Protein AF-A0A9W4T4W1-F1 (afdb_monomer_lite)

InterPro domains:
  IPR011990 Tetratricopeptide-like helical domain superfamily [SSF48452] (35-95)

Foldseek 3Di:
DDDDDDDDDDDDDDPDPPDDDDDPDDPDPPPDDLVRLLVVLQVQLVVCVVVLVLVSNLVSLVVSLVSCCVPVNPDPSSVVSVVSNVVSVVSVVVVVVVVVVVVVVVVVVVVVVVVD

Secondary structure (DSSP, 8-state):
-----------------------S---------HHHHHHHHHHHHHHHHHTT-HHHHHHHHHHHHHHHHHHH-SSHHHHHHHHHHHHHHHHHHHHHHHHHHHHHHHHHHHHHHH--

pLDDT: mean 78.97, std 22.2, range [38.44, 98.75]

Structure (mmCIF, N/CA/C/O backbone):
data_AF-A0A9W4T4W1-F1
#
_entry.id   AF-A0A9W4T4W1-F1
#
loop_
_atom_site.group_PDB
_atom_site.id
_atom_site.type_symbol
_atom_site.label_atom_id
_atom_site.label_alt_id
_atom_site.label_comp_id
_atom_site.label_asym_id
_atom_site.label_entity_id
_atom_site.label_seq_id
_atom_site.pdbx_PDB_ins_code
_atom_site.Cartn_x
_atom_site.Cartn_y
_atom_site.Cartn_z
_atom_site.occupancy
_atom_site.B_iso_or_equiv
_atom_site.auth_seq_id
_atom_site.auth_comp_id
_atom_site.auth_asym_id
_atom_site.auth_atom_id
_atom_site.pdbx_PDB_model_num
ATOM 1 N N . MET A 1 1 ? 75.190 -5.726 -24.177 1.00 44.19 1 MET A N 1
ATOM 2 C CA . MET A 1 1 ? 75.215 -7.110 -23.654 1.00 44.19 1 MET A CA 1
ATOM 3 C C . MET A 1 1 ? 74.531 -7.116 -22.294 1.00 44.19 1 MET A C 1
ATOM 5 O O . MET A 1 1 ? 74.764 -6.183 -21.539 1.00 44.19 1 MET A O 1
ATOM 9 N N . SER A 1 2 ? 73.725 -8.155 -22.041 1.00 43.66 2 SER A N 1
ATOM 10 C CA . SER A 1 2 ? 73.135 -8.581 -20.752 1.00 43.66 2 SER A CA 1
ATOM 11 C C . SER A 1 2 ? 71.821 -7.925 -20.273 1.00 43.66 2 SER A C 1
ATOM 13 O O . SER A 1 2 ? 71.802 -6.829 -19.734 1.00 43.66 2 SER A O 1
ATOM 15 N N . ASN A 1 3 ? 70.731 -8.687 -20.420 1.00 43.59 3 ASN A N 1
ATOM 16 C CA . ASN A 1 3 ? 69.554 -8.777 -19.526 1.00 43.59 3 ASN A CA 1
ATOM 17 C C . ASN A 1 3 ? 69.778 -10.072 -18.687 1.00 43.59 3 ASN A C 1
ATOM 19 O O . ASN A 1 3 ? 70.450 -10.938 -19.265 1.00 43.59 3 ASN A O 1
ATOM 23 N N . PRO A 1 4 ? 69.296 -10.318 -17.435 1.00 57.34 4 PRO A N 1
ATOM 24 C CA . PRO A 1 4 ? 67.904 -10.148 -16.961 1.00 57.34 4 PRO A CA 1
ATOM 25 C C . PRO A 1 4 ? 67.716 -9.797 -15.454 1.00 57.34 4 PRO A C 1
ATOM 27 O O . PRO A 1 4 ? 68.658 -9.892 -14.674 1.00 57.34 4 PRO A O 1
ATOM 30 N N . SER A 1 5 ? 66.484 -9.479 -15.013 1.00 44.28 5 SER A N 1
ATOM 31 C CA . SER A 1 5 ? 65.774 -10.154 -13.886 1.00 44.28 5 SER A CA 1
ATOM 32 C C . SER A 1 5 ? 64.718 -9.298 -13.153 1.00 44.28 5 SER A C 1
ATOM 34 O O . SER A 1 5 ? 64.994 -8.255 -12.578 1.00 44.28 5 SER A O 1
ATOM 36 N N . LYS A 1 6 ? 63.500 -9.846 -13.199 1.00 50.84 6 LYS A N 1
ATOM 37 C CA . LYS A 1 6 ? 62.291 -9.786 -12.350 1.00 50.84 6 LYS A CA 1
ATOM 38 C C . LYS A 1 6 ? 62.343 -9.168 -10.922 1.00 50.84 6 LYS A C 1
ATOM 40 O O . LYS A 1 6 ? 63.280 -9.396 -10.170 1.00 50.84 6 LYS A O 1
ATOM 45 N N . LEU A 1 7 ? 61.212 -8.518 -10.591 1.00 48.94 7 LEU A N 1
ATOM 46 C CA . LEU A 1 7 ? 60.655 -7.946 -9.333 1.00 48.94 7 LEU A CA 1
ATOM 47 C C . LEU A 1 7 ? 60.929 -8.694 -8.005 1.00 48.94 7 LEU A C 1
ATOM 49 O O . LEU A 1 7 ? 61.070 -9.919 -8.033 1.00 48.94 7 LEU A O 1
ATOM 53 N N . PRO A 1 8 ? 60.844 -7.994 -6.843 1.00 44.19 8 PRO A N 1
ATOM 54 C CA . PRO A 1 8 ? 59.695 -8.214 -5.933 1.00 44.19 8 PRO A CA 1
ATOM 55 C C . PRO A 1 8 ? 59.186 -6.979 -5.113 1.00 44.19 8 PRO A C 1
ATOM 57 O O . PRO A 1 8 ? 59.974 -6.187 -4.618 1.00 44.19 8 PRO A O 1
ATOM 60 N N . ILE A 1 9 ? 57.847 -6.869 -5.019 1.00 44.50 9 ILE A N 1
ATOM 61 C CA . ILE A 1 9 ? 56.937 -6.501 -3.891 1.00 44.50 9 ILE A CA 1
ATOM 62 C C . ILE A 1 9 ? 57.301 -5.474 -2.783 1.00 44.50 9 ILE A C 1
ATOM 64 O O . ILE A 1 9 ? 58.298 -5.611 -2.090 1.00 44.50 9 ILE A O 1
ATOM 68 N N . GLU A 1 10 ? 56.307 -4.593 -2.565 1.00 46.78 10 GLU A N 1
ATOM 69 C CA . GLU A 1 10 ? 55.685 -4.117 -1.304 1.00 46.78 10 GLU A CA 1
ATOM 70 C C . GLU A 1 10 ? 56.412 -3.238 -0.262 1.00 46.78 10 GLU A C 1
ATOM 72 O O . GLU A 1 10 ? 57.615 -3.290 -0.052 1.00 46.78 10 GLU A O 1
ATOM 77 N N . GLU A 1 11 ? 55.547 -2.474 0.427 1.00 40.94 11 GLU A N 1
ATOM 78 C CA . GLU A 1 11 ? 55.718 -1.704 1.670 1.00 40.94 11 GLU A CA 1
ATOM 79 C C . GLU A 1 11 ? 56.410 -0.332 1.533 1.00 40.94 11 GLU A C 1
ATOM 81 O O . GLU A 1 11 ? 57.584 -0.195 1.223 1.00 40.94 11 GLU A O 1
ATOM 86 N N . THR A 1 12 ? 55.743 0.796 1.777 1.00 39.38 12 THR A N 1
ATOM 87 C CA . THR A 1 12 ? 55.252 1.191 3.102 1.00 39.38 12 THR A CA 1
ATOM 88 C C . THR A 1 12 ? 54.457 2.497 2.976 1.00 39.38 12 THR A C 1
ATOM 90 O O . THR A 1 12 ? 54.940 3.469 2.406 1.00 39.38 12 THR A O 1
ATOM 93 N N . SER A 1 13 ? 53.251 2.548 3.537 1.00 38.44 13 SER A N 1
ATOM 94 C CA . SER A 1 13 ? 52.837 3.642 4.431 1.00 38.44 13 SER A CA 1
ATOM 95 C C . SER A 1 13 ? 51.480 3.278 5.020 1.00 38.44 13 SER A C 1
ATOM 97 O O . SER A 1 13 ? 50.413 3.721 4.597 1.00 38.44 13 SER A O 1
ATOM 99 N N . SER A 1 14 ? 51.545 2.358 5.972 1.00 39.84 14 SER A N 1
ATOM 100 C CA . SER A 1 14 ? 50.452 2.003 6.849 1.00 39.84 14 SER A CA 1
ATOM 101 C C . SER A 1 14 ? 50.242 3.121 7.869 1.00 39.84 14 SER A C 1
ATOM 103 O O . SER A 1 14 ? 50.990 3.243 8.836 1.00 39.84 14 SER A O 1
ATOM 105 N N . ALA A 1 15 ? 49.197 3.923 7.680 1.00 40.44 15 ALA A N 1
ATOM 106 C CA . ALA A 1 15 ? 48.582 4.642 8.785 1.00 40.44 15 ALA A CA 1
ATOM 107 C C . ALA A 1 15 ? 47.616 3.673 9.484 1.00 40.44 15 ALA A C 1
ATOM 109 O O . ALA A 1 15 ? 46.437 3.594 9.140 1.00 40.44 15 ALA A O 1
ATOM 110 N N . GLN A 1 16 ? 48.129 2.879 10.431 1.00 41.91 16 GLN A N 1
ATOM 111 C CA . GLN A 1 16 ? 47.281 2.118 11.346 1.00 41.91 16 GLN A CA 1
ATOM 112 C C . GLN A 1 16 ? 46.509 3.091 12.246 1.00 41.91 16 GLN A C 1
ATOM 114 O O . GLN A 1 16 ? 47.047 3.614 13.220 1.00 41.91 16 GLN A O 1
ATOM 119 N N . VAL A 1 17 ? 45.225 3.292 11.957 1.00 41.62 17 VAL A N 1
ATOM 120 C CA . VAL A 1 17 ? 44.264 3.737 12.969 1.00 41.62 17 VAL A CA 1
ATOM 121 C C . VAL A 1 17 ? 43.655 2.475 13.563 1.00 41.62 17 VAL A C 1
ATOM 123 O O . VAL A 1 17 ? 42.771 1.850 12.984 1.00 41.62 17 VAL A O 1
ATOM 126 N N . HIS A 1 18 ? 44.202 2.064 14.703 1.00 44.00 18 HIS A N 1
ATOM 127 C CA . HIS A 1 18 ? 43.658 1.010 15.547 1.00 44.00 18 HIS A CA 1
ATOM 128 C C . HIS A 1 18 ? 42.328 1.502 16.143 1.00 44.00 18 HIS A C 1
ATOM 130 O O . HIS A 1 18 ? 42.312 2.130 17.201 1.00 44.00 18 HIS A O 1
ATOM 136 N N . PHE A 1 19 ? 41.217 1.269 15.437 1.00 48.59 19 PHE A N 1
ATOM 137 C CA . PHE A 1 19 ? 39.880 1.504 15.976 1.00 48.59 19 PHE A CA 1
ATOM 138 C C . PHE A 1 19 ? 39.463 0.284 16.797 1.00 48.59 19 PHE A C 1
ATOM 140 O O . PHE A 1 19 ? 39.308 -0.827 16.293 1.00 48.59 19 PHE A O 1
ATOM 147 N N . GLU A 1 20 ? 39.378 0.530 18.093 1.00 50.38 20 GLU A N 1
ATOM 148 C CA . GLU A 1 20 ? 39.038 -0.391 19.161 1.00 50.38 20 GLU A CA 1
ATOM 149 C C . GLU A 1 20 ? 37.695 -1.095 18.890 1.00 50.38 20 GLU A C 1
ATOM 151 O O . GLU A 1 20 ? 36.717 -0.490 18.448 1.00 50.38 20 GLU A O 1
ATOM 156 N N . LEU A 1 21 ? 37.684 -2.410 19.116 1.00 51.34 21 LEU A N 1
ATOM 157 C CA . LEU A 1 21 ? 36.558 -3.318 18.909 1.00 51.34 21 LEU A CA 1
ATOM 158 C C . LEU A 1 21 ? 35.305 -2.861 19.670 1.00 51.34 21 LEU A C 1
ATOM 160 O O . LEU A 1 21 ? 35.228 -2.998 20.890 1.00 51.34 21 LEU A O 1
ATOM 164 N N . LEU A 1 22 ? 34.282 -2.424 18.934 1.00 48.72 22 LEU A N 1
ATOM 165 C CA . LEU A 1 22 ? 32.906 -2.384 19.429 1.00 48.72 22 LEU A CA 1
ATOM 166 C C . LEU A 1 22 ? 32.206 -3.725 19.129 1.00 48.72 22 LEU A C 1
ATOM 168 O O . LEU A 1 22 ? 32.447 -4.329 18.079 1.00 48.72 22 LEU A O 1
ATOM 172 N N . PRO A 1 23 ? 31.363 -4.231 20.049 1.00 46.53 23 PRO A N 1
ATOM 173 C CA . PRO A 1 23 ? 30.824 -5.585 19.990 1.00 46.53 23 PRO A CA 1
ATOM 174 C C . PRO A 1 23 ? 29.881 -5.791 18.795 1.00 46.53 23 PRO A C 1
ATOM 176 O O . PRO A 1 23 ? 29.003 -4.978 18.506 1.00 46.53 23 PRO A O 1
ATOM 179 N N . GLN A 1 24 ? 30.061 -6.934 18.128 1.00 52.38 24 GLN A N 1
ATOM 180 C CA . GLN A 1 24 ? 29.319 -7.425 16.963 1.00 52.38 24 GLN A CA 1
ATOM 181 C C . GLN A 1 24 ? 27.811 -7.614 17.229 1.00 52.38 24 GLN A C 1
ATOM 183 O O . GLN A 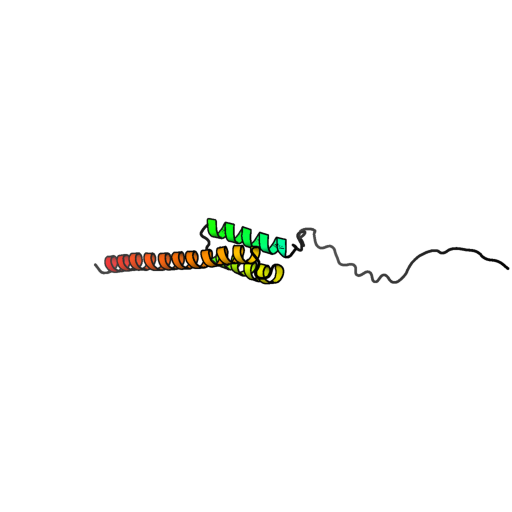1 24 ? 27.351 -8.730 17.455 1.00 52.38 24 GLN A O 1
ATOM 188 N N . SER A 1 25 ? 27.010 -6.549 17.173 1.00 54.09 25 SER A N 1
ATOM 189 C CA . SER A 1 25 ? 25.541 -6.681 17.228 1.00 54.09 25 SER A CA 1
ATOM 190 C C . SER A 1 25 ? 24.776 -5.606 16.449 1.00 54.09 25 SER A C 1
ATOM 192 O O . SER A 1 25 ? 23.700 -5.178 16.846 1.00 54.09 25 SER A O 1
ATOM 194 N N . ALA A 1 26 ? 25.301 -5.194 15.295 1.00 47.34 26 ALA A N 1
ATOM 195 C CA . ALA A 1 26 ? 24.539 -4.404 14.326 1.00 47.34 26 ALA A CA 1
ATOM 196 C C . ALA A 1 26 ? 24.892 -4.816 12.889 1.00 47.34 26 ALA A C 1
ATOM 198 O O . ALA A 1 26 ? 25.350 -4.018 12.078 1.00 47.34 26 ALA A O 1
ATOM 199 N N . SER A 1 27 ? 24.721 -6.101 12.573 1.00 51.50 27 SER A N 1
ATOM 200 C CA . SER A 1 27 ? 24.678 -6.554 11.182 1.00 51.50 27 SER A CA 1
ATOM 201 C C . SER A 1 27 ? 23.228 -6.510 10.712 1.00 51.50 27 SER A C 1
ATOM 203 O O . SER A 1 27 ? 22.467 -7.429 10.988 1.00 51.50 27 SER A O 1
ATOM 205 N N . LEU A 1 28 ? 22.855 -5.409 10.058 1.00 46.06 28 LEU A N 1
ATOM 206 C CA . LEU A 1 28 ? 21.812 -5.347 9.024 1.00 46.06 28 LEU A CA 1
ATOM 207 C C . LEU A 1 28 ? 21.949 -4.025 8.249 1.00 46.06 28 LEU A C 1
ATOM 209 O O . LEU A 1 28 ? 20.993 -3.293 8.025 1.00 46.06 28 LEU A O 1
ATOM 213 N N . SER A 1 29 ? 23.165 -3.719 7.792 1.00 49.34 29 SER A N 1
ATOM 214 C CA . SER A 1 29 ? 23.382 -2.724 6.734 1.00 49.34 29 SER A CA 1
ATOM 215 C C . SER A 1 29 ? 23.057 -3.356 5.380 1.00 49.34 29 SER A C 1
ATOM 217 O O . SER A 1 29 ? 23.915 -3.462 4.507 1.00 49.34 29 SER A O 1
ATOM 219 N N . GLN A 1 30 ? 21.837 -3.867 5.220 1.00 59.34 30 GLN A N 1
ATOM 220 C CA . GLN A 1 30 ? 21.378 -4.367 3.934 1.00 59.34 30 GLN A CA 1
ATOM 221 C C . GLN A 1 30 ? 20.814 -3.164 3.183 1.00 59.34 30 GLN A C 1
ATOM 223 O O . GLN A 1 30 ? 19.669 -2.772 3.387 1.00 59.34 30 GLN A O 1
ATOM 228 N N . SER A 1 31 ? 21.649 -2.518 2.366 1.00 69.56 31 SER A N 1
ATOM 229 C CA . SER A 1 31 ? 21.171 -1.492 1.443 1.00 69.56 31 SER A CA 1
ATOM 230 C C . SER A 1 31 ? 20.248 -2.170 0.430 1.00 69.56 31 SER A C 1
ATOM 232 O O . SER A 1 31 ? 20.720 -2.813 -0.511 1.00 69.56 31 SER A O 1
ATOM 234 N N . LEU A 1 32 ? 18.939 -2.105 0.665 1.00 80.94 32 LEU A N 1
ATOM 235 C CA . LEU A 1 32 ? 17.946 -2.605 -0.277 1.00 80.94 32 LEU A CA 1
ATOM 236 C C . LEU A 1 32 ? 18.041 -1.817 -1.584 1.00 80.94 32 LEU A C 1
ATOM 238 O O . LEU A 1 32 ? 18.312 -0.612 -1.584 1.00 80.94 32 LEU A O 1
ATOM 242 N N . SER A 1 33 ? 17.834 -2.508 -2.706 1.00 93.94 33 SER A N 1
ATOM 243 C CA . SER A 1 33 ? 17.670 -1.823 -3.982 1.00 93.94 33 SER A CA 1
ATOM 244 C C . SER A 1 33 ? 16.376 -1.006 -3.956 1.00 93.94 33 SER A C 1
ATOM 246 O O . SER A 1 33 ? 15.441 -1.325 -3.222 1.00 93.94 33 SER A O 1
ATOM 248 N N . LEU A 1 34 ? 16.297 0.051 -4.762 1.00 94.25 34 LEU A N 1
ATOM 249 C CA . LEU A 1 34 ? 15.112 0.906 -4.790 1.00 94.25 34 LEU A CA 1
ATOM 250 C C . LEU A 1 34 ? 13.806 0.140 -5.138 1.00 94.25 34 LEU A C 1
ATOM 252 O O . LEU A 1 34 ? 12.816 0.353 -4.438 1.00 94.25 34 LEU A O 1
ATOM 256 N N . PRO A 1 35 ? 13.788 -0.807 -6.105 1.00 95.38 35 PRO A N 1
ATOM 257 C CA . PRO A 1 35 ? 12.665 -1.734 -6.296 1.00 95.38 35 PRO A CA 1
ATOM 258 C C . PRO A 1 35 ? 12.263 -2.516 -5.044 1.00 95.38 35 PRO A C 1
ATOM 260 O O . PRO A 1 35 ? 11.074 -2.648 -4.752 1.00 95.38 35 PRO A O 1
ATOM 263 N N . ASP A 1 36 ? 13.242 -3.041 -4.303 1.00 96.62 36 ASP A N 1
ATOM 264 C CA . ASP A 1 36 ? 12.977 -3.842 -3.107 1.00 96.62 36 ASP A CA 1
ATOM 265 C C . ASP A 1 36 ? 12.393 -2.975 -1.991 1.00 96.62 36 ASP A C 1
ATOM 267 O O . ASP A 1 36 ? 11.467 -3.402 -1.305 1.00 96.62 36 ASP A O 1
ATOM 271 N N . THR A 1 37 ? 12.868 -1.734 -1.856 1.00 97.62 37 THR A N 1
ATOM 272 C CA . THR A 1 37 ? 12.308 -0.748 -0.923 1.00 97.62 37 THR A CA 1
ATOM 273 C C . THR A 1 37 ? 10.863 -0.397 -1.278 1.00 97.62 37 THR A C 1
ATOM 275 O O . THR A 1 37 ? 10.004 -0.408 -0.399 1.00 97.62 37 THR A O 1
ATOM 278 N N . ILE A 1 38 ? 10.553 -0.150 -2.559 1.00 97.69 38 ILE A N 1
ATOM 279 C CA . ILE A 1 38 ? 9.175 0.120 -3.016 1.00 97.69 38 ILE A CA 1
ATOM 280 C C . ILE A 1 38 ? 8.259 -1.060 -2.681 1.00 97.69 38 ILE A C 1
ATOM 282 O O . ILE A 1 38 ? 7.155 -0.876 -2.157 1.00 97.69 38 ILE A O 1
ATOM 286 N N . LYS A 1 39 ? 8.721 -2.282 -2.963 1.00 97.56 39 LYS A N 1
ATOM 287 C CA . LYS A 1 39 ? 7.972 -3.503 -2.669 1.00 97.56 39 LYS A CA 1
ATOM 288 C C . LYS A 1 39 ? 7.743 -3.667 -1.167 1.00 97.56 39 LYS A C 1
ATOM 290 O O . LYS A 1 39 ? 6.607 -3.897 -0.764 1.00 97.56 39 LYS A O 1
ATOM 295 N N . LEU A 1 40 ? 8.783 -3.488 -0.353 1.00 98.00 40 LEU A N 1
ATOM 296 C CA . LEU A 1 40 ? 8.699 -3.574 1.104 1.00 98.00 40 LEU A CA 1
ATOM 297 C C . LEU A 1 40 ? 7.677 -2.578 1.665 1.00 98.00 40 LEU A C 1
ATOM 299 O O . LEU A 1 40 ? 6.774 -2.979 2.392 1.00 98.00 40 LEU A O 1
ATOM 303 N N . LEU A 1 41 ? 7.762 -1.303 1.279 1.00 98.44 41 LEU A N 1
ATOM 304 C CA . LEU A 1 41 ? 6.820 -0.271 1.727 1.00 98.44 41 LEU A CA 1
ATOM 305 C C . LEU A 1 41 ? 5.380 -0.590 1.305 1.00 98.44 41 LEU A C 1
ATOM 307 O O . LEU A 1 41 ? 4.446 -0.430 2.090 1.00 98.44 41 LEU A O 1
ATOM 311 N N . THR A 1 42 ? 5.191 -1.109 0.090 1.00 98.38 42 THR A N 1
ATOM 312 C CA . THR A 1 42 ? 3.871 -1.534 -0.399 1.00 98.38 42 THR A CA 1
ATOM 313 C C . THR A 1 42 ? 3.322 -2.714 0.411 1.00 98.38 42 THR A C 1
ATOM 315 O O . THR A 1 42 ? 2.129 -2.755 0.731 1.00 98.38 42 THR A O 1
ATOM 318 N N . GLU A 1 43 ? 4.167 -3.678 0.775 1.00 98.50 43 GLU A N 1
ATOM 319 C CA . GLU A 1 43 ? 3.794 -4.825 1.610 1.00 98.50 43 GLU A CA 1
ATOM 320 C C . GLU A 1 43 ? 3.464 -4.402 3.048 1.00 98.50 43 GLU A C 1
ATOM 322 O O . GLU A 1 43 ? 2.439 -4.825 3.590 1.00 98.50 43 GLU A O 1
ATOM 327 N N . GLU A 1 44 ? 4.269 -3.519 3.643 1.00 98.56 44 GLU A N 1
ATOM 328 C CA . GLU A 1 44 ? 4.022 -2.933 4.963 1.00 98.56 44 GLU A CA 1
ATOM 329 C C . GLU A 1 44 ? 2.715 -2.135 4.992 1.00 98.56 44 GLU A C 1
ATOM 331 O O . GLU A 1 44 ? 1.882 -2.359 5.873 1.00 98.56 44 GLU A O 1
ATOM 336 N N . GLY A 1 45 ? 2.482 -1.278 3.992 1.00 98.62 45 GLY A N 1
ATOM 337 C CA . GLY A 1 45 ? 1.225 -0.545 3.841 1.00 98.62 45 GLY A CA 1
ATOM 338 C C . GLY A 1 45 ? 0.028 -1.484 3.696 1.00 98.62 45 GLY A C 1
ATOM 339 O O . GLY A 1 45 ? -1.003 -1.294 4.338 1.00 98.62 45 GLY A O 1
ATOM 340 N N . THR A 1 46 ? 0.184 -2.576 2.942 1.00 98.62 46 THR A N 1
ATOM 341 C CA . THR A 1 46 ? -0.862 -3.600 2.776 1.00 98.62 46 THR A CA 1
ATOM 342 C C . THR A 1 46 ? -1.158 -4.345 4.068 1.00 98.62 46 THR A C 1
ATOM 344 O O . THR A 1 46 ? -2.316 -4.672 4.345 1.00 98.62 46 THR A O 1
ATOM 347 N N . LYS A 1 47 ? -0.133 -4.620 4.876 1.00 98.75 47 LYS A N 1
ATOM 348 C CA . LYS A 1 47 ? -0.303 -5.220 6.198 1.00 98.75 47 LYS A CA 1
ATOM 349 C C . LYS A 1 47 ? -1.053 -4.270 7.133 1.00 98.75 47 LYS A C 1
ATOM 351 O O . LYS A 1 47 ? -2.062 -4.688 7.697 1.00 98.75 47 LYS A O 1
ATOM 356 N N . ALA A 1 48 ? -0.619 -3.013 7.236 1.00 98.56 48 ALA A N 1
ATOM 357 C CA . ALA A 1 48 ? -1.274 -1.990 8.055 1.00 98.56 48 ALA A CA 1
ATOM 358 C C . ALA A 1 48 ? -2.742 -1.788 7.642 1.00 98.56 48 ALA A C 1
ATOM 360 O O . ALA A 1 48 ? -3.645 -1.814 8.478 1.00 98.56 48 ALA A O 1
ATOM 361 N N . PHE A 1 49 ? -3.011 -1.718 6.334 1.00 98.38 49 PHE A N 1
ATOM 362 C CA . PHE A 1 49 ? -4.368 -1.593 5.802 1.00 98.38 49 PHE A CA 1
ATOM 363 C C . PHE A 1 49 ? -5.270 -2.753 6.252 1.00 98.38 49 PHE A C 1
ATOM 365 O O . PHE A 1 49 ? -6.401 -2.538 6.681 1.00 98.38 49 PHE A O 1
ATOM 372 N N . LYS A 1 50 ? -4.777 -3.999 6.195 1.00 98.31 50 LYS A N 1
ATOM 373 C CA . LYS A 1 50 ? -5.531 -5.184 6.653 1.00 98.31 50 LYS A CA 1
ATOM 374 C C . LYS A 1 50 ? -5.800 -5.171 8.160 1.00 98.31 50 LYS A C 1
ATOM 376 O O . LYS A 1 50 ? -6.822 -5.703 8.585 1.00 98.31 50 LYS A O 1
ATOM 381 N N . LEU A 1 51 ? -4.909 -4.566 8.943 1.00 98.12 51 LEU A N 1
ATOM 382 C CA . LEU A 1 51 ? -5.065 -4.365 10.386 1.00 98.12 51 LEU A CA 1
ATOM 383 C C . LEU A 1 51 ? -5.949 -3.156 10.735 1.00 98.12 51 LEU A C 1
ATOM 385 O O . LEU A 1 51 ? -6.190 -2.910 11.911 1.00 98.12 51 LEU A O 1
ATOM 389 N N . ARG A 1 52 ? -6.475 -2.437 9.728 1.00 96.69 52 ARG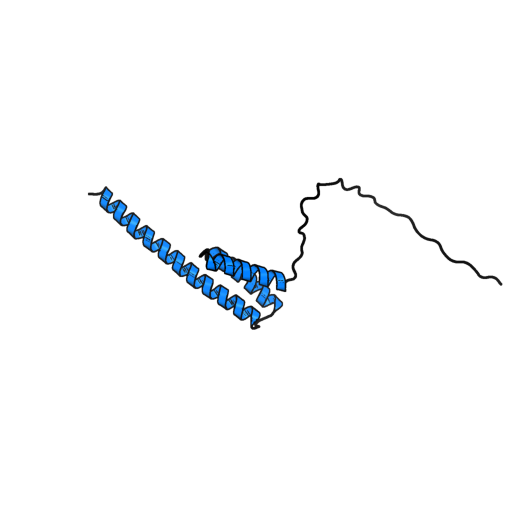 A N 1
ATOM 390 C CA . ARG A 1 52 ? -7.236 -1.181 9.873 1.00 96.69 52 ARG A CA 1
ATOM 391 C C . ARG A 1 52 ? -6.431 -0.034 10.492 1.00 96.69 52 ARG A C 1
ATOM 393 O O . ARG A 1 52 ? -6.997 0.961 10.933 1.00 96.69 52 ARG A O 1
ATOM 400 N N . GLU A 1 53 ? -5.107 -0.136 10.460 1.00 97.69 53 GLU A N 1
ATOM 401 C CA . GLU A 1 53 ? -4.172 0.926 10.831 1.00 97.69 53 GLU A CA 1
ATOM 402 C C . GLU A 1 53 ? -4.027 1.893 9.642 1.00 97.69 53 GLU A C 1
ATOM 404 O O . GLU A 1 53 ? -2.977 1.990 9.002 1.00 97.69 53 GLU A O 1
ATOM 409 N N . TYR A 1 54 ? -5.128 2.551 9.263 1.00 98.12 54 TYR A N 1
ATOM 410 C CA . TYR A 1 54 ? -5.211 3.256 7.980 1.00 98.12 54 TYR A CA 1
ATOM 411 C C . TYR A 1 54 ? -4.261 4.450 7.872 1.00 98.12 54 TYR A C 1
ATOM 413 O O . TYR A 1 54 ? -3.748 4.708 6.789 1.00 98.12 54 TYR A O 1
ATOM 421 N N . GLU A 1 55 ? -3.968 5.135 8.975 1.00 97.62 55 GLU A N 1
ATOM 422 C CA . GLU A 1 55 ? -2.971 6.210 9.002 1.00 97.62 55 GLU A CA 1
ATOM 423 C C . GLU A 1 55 ? -1.567 5.686 8.656 1.00 97.62 55 GLU A C 1
ATOM 425 O O . GLU A 1 55 ? -0.886 6.234 7.791 1.00 97.62 55 GLU A O 1
ATOM 430 N N . THR A 1 56 ? -1.160 4.558 9.244 1.00 98.31 56 THR A N 1
ATOM 431 C CA . THR A 1 56 ? 0.113 3.905 8.910 1.00 98.31 56 THR A CA 1
ATOM 432 C C . THR A 1 56 ? 0.129 3.420 7.461 1.00 98.31 56 THR A C 1
ATOM 434 O O . THR A 1 56 ? 1.137 3.577 6.774 1.00 98.31 56 THR A O 1
ATOM 437 N N . ALA A 1 57 ? -0.985 2.874 6.967 1.00 98.69 57 ALA A N 1
ATOM 438 C CA . ALA A 1 57 ? -1.099 2.459 5.571 1.00 98.69 57 ALA A CA 1
ATOM 439 C C . ALA A 1 57 ? -0.924 3.639 4.599 1.00 98.69 57 ALA A C 1
ATOM 441 O O . ALA A 1 57 ? -0.194 3.513 3.618 1.00 98.69 57 ALA A O 1
ATOM 442 N N . VAL A 1 58 ? -1.551 4.785 4.892 1.00 98.75 58 VAL A N 1
ATOM 443 C CA . VAL A 1 58 ? -1.420 6.035 4.123 1.00 98.75 58 VAL A CA 1
ATOM 444 C C . VAL A 1 58 ? 0.048 6.443 4.016 1.00 98.75 58 VAL A C 1
ATOM 446 O O . VAL A 1 58 ? 0.533 6.603 2.900 1.00 98.75 58 VAL A O 1
ATOM 449 N N . LEU A 1 59 ? 0.770 6.517 5.139 1.00 98.69 59 LEU A N 1
ATOM 450 C CA . LEU A 1 59 ? 2.182 6.922 5.154 1.00 98.69 59 LEU A CA 1
ATOM 451 C C . LEU A 1 59 ? 3.070 5.978 4.331 1.00 98.69 59 LEU A C 1
ATOM 453 O O . LEU A 1 59 ? 3.909 6.418 3.548 1.00 98.69 59 LEU A O 1
ATOM 457 N N . LYS A 1 60 ? 2.864 4.664 4.469 1.00 98.62 60 LYS A N 1
ATOM 458 C CA . LYS A 1 60 ? 3.653 3.661 3.741 1.00 98.62 60 LYS A CA 1
ATOM 459 C C . LYS A 1 60 ? 3.396 3.695 2.238 1.00 98.62 60 LYS A C 1
ATOM 461 O O . LYS A 1 60 ? 4.337 3.595 1.452 1.00 98.62 60 LYS A O 1
ATOM 466 N N . TYR A 1 61 ? 2.139 3.853 1.827 1.00 98.75 61 TYR A N 1
ATOM 467 C CA . TYR A 1 61 ? 1.802 3.959 0.411 1.00 98.75 61 TYR A CA 1
ATOM 468 C C . TYR A 1 61 ? 2.213 5.299 -0.204 1.00 98.75 61 TYR A C 1
ATOM 470 O O . TYR A 1 61 ? 2.596 5.321 -1.372 1.00 98.75 61 TYR A O 1
ATOM 478 N N . GLU A 1 62 ? 2.186 6.392 0.560 1.00 98.56 62 GLU A N 1
ATOM 479 C CA . GLU A 1 62 ? 2.713 7.685 0.126 1.00 98.56 62 GLU A CA 1
ATOM 480 C C . GLU A 1 62 ? 4.203 7.565 -0.217 1.00 98.56 62 GLU A C 1
ATOM 482 O O . GLU A 1 62 ? 4.598 7.864 -1.347 1.00 98.56 62 GLU A O 1
ATOM 487 N N . GLU A 1 63 ? 5.014 7.055 0.713 1.00 98.44 63 GLU A N 1
ATOM 488 C CA . GLU A 1 63 ? 6.454 6.870 0.508 1.00 98.44 63 GLU A CA 1
ATOM 489 C C . GLU A 1 63 ? 6.736 5.932 -0.677 1.00 98.44 63 GLU A C 1
ATOM 491 O O . GLU A 1 63 ? 7.525 6.260 -1.568 1.00 98.44 63 GLU A O 1
ATOM 496 N N . ALA A 1 64 ? 6.022 4.802 -0.754 1.00 98.38 64 ALA A N 1
ATOM 497 C CA . ALA A 1 64 ? 6.131 3.875 -1.878 1.00 98.38 64 ALA A CA 1
ATOM 498 C C . ALA A 1 64 ? 5.800 4.550 -3.219 1.00 98.38 64 ALA A C 1
ATOM 500 O O . ALA A 1 64 ? 6.475 4.282 -4.211 1.00 98.38 64 ALA A O 1
ATOM 501 N N . SER A 1 65 ? 4.786 5.424 -3.265 1.00 97.94 65 SER A N 1
ATOM 502 C CA . SER A 1 65 ? 4.353 6.091 -4.500 1.00 97.94 65 SER A CA 1
ATOM 503 C C . SER A 1 65 ? 5.391 7.083 -5.022 1.00 97.94 65 SER A C 1
ATOM 505 O O . SER A 1 65 ? 5.644 7.111 -6.225 1.00 97.94 65 SER A O 1
ATOM 507 N N . GLN A 1 66 ? 6.050 7.827 -4.129 1.00 98.00 66 GLN A N 1
ATOM 508 C CA . GLN A 1 66 ? 7.108 8.770 -4.495 1.00 98.00 66 GLN A CA 1
ATOM 509 C C . GLN A 1 66 ? 8.320 8.034 -5.078 1.00 98.00 66 GLN A C 1
ATOM 511 O O . GLN A 1 66 ? 8.854 8.417 -6.121 1.00 98.00 66 GLN A O 1
ATOM 516 N N . LEU A 1 67 ? 8.725 6.930 -4.441 1.00 97.88 67 LEU A N 1
ATOM 517 C CA . LEU A 1 67 ? 9.824 6.099 -4.933 1.00 97.88 67 LEU A CA 1
ATOM 518 C C . LEU A 1 67 ? 9.456 5.385 -6.243 1.00 97.88 67 LEU A C 1
ATOM 520 O O . LEU A 1 67 ? 10.284 5.307 -7.151 1.00 97.88 67 LEU A O 1
ATOM 524 N N . ALA A 1 68 ? 8.219 4.900 -6.368 1.00 97.56 68 ALA A N 1
ATOM 525 C CA . ALA A 1 68 ? 7.723 4.259 -7.581 1.00 97.56 68 ALA A CA 1
ATOM 526 C C . ALA A 1 68 ? 7.654 5.234 -8.765 1.00 97.56 68 ALA A C 1
ATOM 528 O O . ALA A 1 68 ? 8.060 4.858 -9.863 1.00 97.56 68 ALA A O 1
ATOM 529 N N . GLU A 1 69 ? 7.215 6.480 -8.557 1.00 97.62 69 GLU A N 1
ATOM 530 C CA . GLU A 1 69 ? 7.232 7.509 -9.605 1.00 97.62 69 GLU A CA 1
ATOM 531 C C . GLU A 1 69 ? 8.663 7.809 -10.054 1.00 97.62 69 GLU A C 1
ATOM 533 O O . GLU A 1 69 ? 8.939 7.859 -11.252 1.00 97.62 69 GLU A O 1
ATOM 538 N N . LEU A 1 70 ? 9.591 7.954 -9.102 1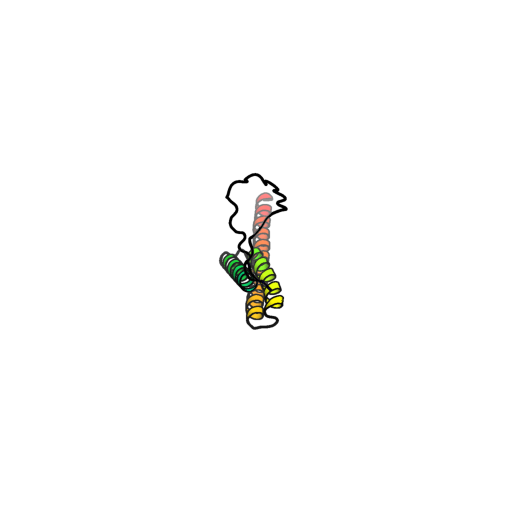.00 96.81 70 LEU A N 1
ATOM 539 C CA . LEU A 1 70 ? 10.994 8.228 -9.405 1.00 96.81 70 LEU A CA 1
ATOM 540 C C . LEU A 1 70 ? 11.654 7.086 -10.192 1.00 96.81 70 LEU A C 1
ATOM 542 O O . LEU A 1 70 ? 12.491 7.335 -11.059 1.00 96.81 70 LEU A O 1
ATOM 546 N N . HIS A 1 71 ? 11.300 5.838 -9.885 1.00 96.50 71 HIS A N 1
ATOM 547 C CA . HIS A 1 71 ? 11.951 4.667 -10.464 1.00 96.50 71 HIS A CA 1
ATOM 548 C C . HIS A 1 71 ? 11.323 4.174 -11.759 1.00 96.50 71 HIS A C 1
ATOM 550 O O . HIS A 1 71 ? 12.028 3.910 -12.732 1.00 96.50 71 HIS A O 1
ATOM 556 N N . TYR A 1 72 ? 10.002 4.009 -11.745 1.00 94.56 72 TYR A N 1
ATOM 557 C CA . TYR A 1 72 ? 9.241 3.413 -12.834 1.00 94.56 72 TYR A CA 1
ATOM 558 C C . TYR A 1 72 ? 8.589 4.474 -13.732 1.00 94.56 72 TYR A C 1
ATOM 560 O O . TYR A 1 72 ? 8.143 4.160 -14.837 1.00 94.56 72 TYR A O 1
ATOM 568 N N . GLY A 1 73 ? 8.534 5.737 -13.294 1.00 95.06 73 GLY A N 1
ATOM 569 C CA . GLY A 1 73 ? 7.749 6.774 -13.954 1.00 95.06 73 GLY A CA 1
ATOM 570 C C . GLY A 1 73 ? 6.252 6.506 -13.821 1.00 95.06 73 GLY A C 1
ATOM 571 O O . GLY A 1 73 ? 5.797 5.788 -12.935 1.00 95.06 73 GLY A O 1
ATOM 572 N N . ARG A 1 74 ? 5.452 7.051 -14.742 1.00 94.69 74 ARG A N 1
ATOM 573 C CA . ARG A 1 74 ? 3.995 6.826 -14.786 1.00 94.69 74 ARG A CA 1
ATOM 574 C C . ARG A 1 74 ? 3.633 5.476 -15.411 1.00 94.69 74 ARG A C 1
ATOM 576 O O . ARG A 1 74 ? 2.868 5.411 -16.372 1.00 94.69 74 ARG A O 1
ATOM 583 N N . SER A 1 75 ? 4.242 4.412 -14.902 1.00 96.19 75 SER A N 1
ATOM 584 C CA . SER A 1 75 ? 4.011 3.040 -15.337 1.00 96.19 75 SER A CA 1
ATOM 585 C C . SER A 1 75 ? 2.806 2.414 -14.630 1.00 96.19 75 SER A C 1
ATOM 587 O O . SER A 1 75 ? 2.140 3.035 -13.795 1.00 96.19 75 SER A O 1
ATOM 589 N N . LYS A 1 76 ? 2.539 1.144 -14.952 1.00 96.56 76 LYS A N 1
ATOM 590 C CA . LYS A 1 76 ? 1.530 0.347 -14.256 1.00 96.56 76 LYS A CA 1
ATOM 591 C C . LYS A 1 76 ? 1.896 0.138 -12.783 1.00 96.56 76 LYS A C 1
ATOM 593 O O . LYS A 1 76 ? 1.029 0.256 -11.932 1.00 96.56 76 LYS A O 1
ATOM 598 N N . GLU A 1 77 ? 3.164 -0.124 -12.482 1.00 94.88 77 GLU A N 1
ATOM 599 C CA . GLU A 1 77 ? 3.662 -0.334 -11.119 1.00 94.88 77 GLU A CA 1
ATOM 600 C C . GLU A 1 77 ? 3.402 0.893 -10.239 1.00 94.88 77 GLU A C 1
ATOM 602 O O . GLU A 1 77 ? 2.888 0.763 -9.130 1.00 94.88 77 GLU A O 1
ATOM 607 N N . PHE A 1 78 ? 3.676 2.093 -10.758 1.00 97.44 78 PHE A N 1
ATOM 608 C CA . PHE A 1 78 ? 3.322 3.335 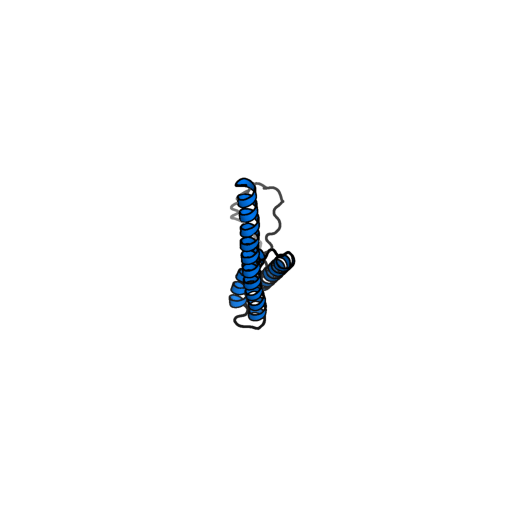-10.073 1.00 97.44 78 PHE A CA 1
ATOM 609 C C . PHE A 1 78 ? 1.805 3.479 -9.891 1.00 97.44 78 PHE A C 1
ATOM 611 O O . PHE A 1 78 ? 1.346 3.811 -8.798 1.00 97.44 78 PHE A O 1
ATOM 618 N N . ALA A 1 79 ? 1.015 3.192 -10.932 1.00 97.94 79 ALA A N 1
ATOM 619 C CA . ALA A 1 79 ? -0.442 3.276 -10.859 1.00 97.94 79 ALA A CA 1
ATOM 620 C C . ALA A 1 79 ? -1.041 2.313 -9.815 1.00 97.94 79 ALA A C 1
ATOM 622 O O . ALA A 1 79 ? -1.963 2.697 -9.096 1.00 97.94 79 ALA A O 1
ATOM 623 N N . ASP A 1 80 ? -0.497 1.100 -9.690 1.00 97.81 80 ASP A N 1
ATOM 624 C CA . ASP A 1 80 ? -0.934 0.104 -8.709 1.00 97.81 80 ASP A CA 1
ATOM 625 C C . ASP A 1 80 ? -0.657 0.582 -7.268 1.00 97.81 80 ASP A C 1
ATOM 627 O O . ASP A 1 80 ? -1.518 0.463 -6.390 1.00 97.81 80 ASP A O 1
ATOM 631 N N . VAL A 1 81 ? 0.511 1.188 -7.013 1.00 97.94 81 VAL A N 1
ATOM 632 C CA . VAL A 1 81 ? 0.829 1.795 -5.706 1.00 97.94 81 VAL A CA 1
ATOM 633 C C . VAL A 1 81 ? -0.087 2.990 -5.422 1.00 97.94 81 VAL A C 1
ATOM 635 O O . VAL A 1 81 ? -0.655 3.087 -4.332 1.00 97.94 81 VAL A O 1
ATOM 638 N N . LEU A 1 82 ? -0.302 3.862 -6.411 1.00 98.25 82 LEU A N 1
ATOM 639 C CA . LEU A 1 82 ? -1.152 5.046 -6.273 1.00 98.25 82 LEU A CA 1
ATOM 640 C C . LEU A 1 82 ? -2.622 4.681 -6.015 1.00 98.25 82 LEU A C 1
ATOM 642 O O . LEU A 1 82 ? -3.298 5.338 -5.223 1.00 98.25 82 LEU A O 1
ATOM 646 N N . PHE A 1 83 ? -3.115 3.606 -6.633 1.00 98.56 83 PHE A N 1
ATOM 647 C CA . PHE A 1 83 ? -4.450 3.074 -6.367 1.00 98.56 83 PHE A CA 1
ATOM 648 C C . PHE A 1 83 ? -4.605 2.649 -4.901 1.00 98.56 83 PHE A C 1
ATOM 650 O O . PHE A 1 83 ? -5.593 3.001 -4.250 1.00 98.56 83 PHE A O 1
ATOM 657 N N . ASN A 1 84 ? -3.615 1.935 -4.356 1.00 98.38 84 ASN A N 1
ATOM 658 C CA . ASN A 1 84 ? -3.620 1.539 -2.948 1.00 98.38 84 ASN A CA 1
ATOM 659 C C . ASN A 1 84 ? -3.550 2.751 -2.011 1.00 98.38 84 ASN A C 1
ATOM 661 O O . ASN A 1 84 ? -4.288 2.795 -1.026 1.00 98.38 84 ASN A O 1
ATOM 665 N N . TYR A 1 85 ? -2.736 3.754 -2.351 1.00 98.75 85 TYR A N 1
ATOM 666 C CA . TYR A 1 85 ? -2.655 5.003 -1.598 1.00 98.75 85 TYR A CA 1
ATOM 667 C C . TYR A 1 85 ? -4.008 5.726 -1.535 1.00 98.75 85 TYR A C 1
ATOM 669 O O . TYR A 1 85 ? -4.508 6.024 -0.450 1.00 98.75 85 TYR A O 1
ATOM 677 N N . GLY A 1 86 ? -4.654 5.931 -2.689 1.00 98.50 86 GLY A N 1
ATOM 678 C CA . GLY A 1 86 ? -5.968 6.573 -2.762 1.00 98.50 86 GLY A CA 1
ATOM 679 C C . GLY A 1 86 ? -7.034 5.827 -1.957 1.00 98.50 86 GLY A C 1
ATOM 680 O O . GLY A 1 86 ? -7.814 6.439 -1.228 1.00 98.50 86 GLY A O 1
ATOM 681 N N . ARG A 1 87 ? -7.030 4.492 -2.017 1.00 98.50 87 ARG A N 1
ATOM 682 C CA . ARG A 1 87 ? -7.933 3.661 -1.212 1.00 98.50 87 ARG A CA 1
ATOM 683 C C . ARG A 1 87 ? -7.667 3.805 0.290 1.00 98.50 87 ARG A C 1
ATOM 685 O O . ARG A 1 87 ? -8.622 3.908 1.054 1.00 98.50 87 ARG A O 1
ATOM 692 N N . ALA A 1 88 ? -6.406 3.857 0.718 1.00 98.50 88 ALA A N 1
ATOM 693 C CA . ALA A 1 88 ? -6.052 4.078 2.120 1.00 98.50 88 ALA A CA 1
ATOM 694 C C . ALA A 1 88 ? -6.507 5.455 2.632 1.00 98.50 88 ALA A C 1
ATOM 696 O O . ALA A 1 88 ? -7.028 5.539 3.741 1.00 98.50 88 ALA A O 1
ATOM 697 N N . LEU A 1 89 ? -6.395 6.514 1.821 1.00 98.50 89 LEU A N 1
ATOM 698 C CA . LEU A 1 89 ? -6.883 7.855 2.174 1.00 98.50 89 LEU A CA 1
ATOM 699 C C . LEU A 1 89 ? -8.398 7.885 2.410 1.00 98.50 89 LEU A C 1
ATOM 701 O O . LEU A 1 89 ? -8.866 8.507 3.367 1.00 98.50 89 LEU A O 1
ATOM 705 N N . ILE A 1 90 ? -9.164 7.203 1.555 1.00 98.31 90 ILE A N 1
ATOM 706 C CA . ILE A 1 90 ? -10.624 7.119 1.682 1.00 98.31 90 ILE A CA 1
ATOM 707 C C . ILE A 1 90 ? -10.999 6.390 2.975 1.00 98.31 90 ILE A C 1
ATOM 709 O O . ILE A 1 90 ? -11.788 6.906 3.763 1.00 98.31 90 ILE A O 1
ATOM 713 N N . GLU A 1 91 ? -10.399 5.228 3.230 1.00 97.75 91 GLU A N 1
ATOM 714 C CA . GLU A 1 91 ? -10.686 4.433 4.432 1.00 97.75 91 GLU A CA 1
ATOM 715 C C . GLU A 1 91 ? -10.260 5.146 5.717 1.00 97.75 91 GLU A C 1
ATOM 717 O O . GLU A 1 91 ? -11.006 5.148 6.694 1.00 97.75 91 GLU A O 1
ATOM 722 N N . ASN A 1 92 ? -9.108 5.825 5.709 1.00 96.19 92 ASN A N 1
ATOM 723 C CA . ASN A 1 92 ? -8.672 6.653 6.831 1.00 96.19 92 ASN A CA 1
ATOM 724 C C . ASN A 1 92 ? -9.690 7.768 7.121 1.00 96.19 92 ASN A C 1
ATOM 726 O O . ASN A 1 92 ? -10.061 7.998 8.270 1.00 96.19 92 ASN A O 1
ATOM 730 N N . SER A 1 93 ? -10.199 8.420 6.072 1.00 95.56 93 SER A N 1
ATOM 731 C CA . SER A 1 93 ? -11.202 9.485 6.202 1.00 95.56 93 SER A CA 1
ATOM 732 C C . SER A 1 93 ? -12.529 8.963 6.769 1.00 95.56 93 SER A C 1
ATOM 734 O O . SER A 1 93 ? -13.133 9.607 7.632 1.00 95.56 93 SER A O 1
ATOM 736 N N . ILE A 1 94 ? -12.974 7.781 6.324 1.00 93.56 94 ILE A N 1
ATOM 737 C CA . ILE A 1 94 ? -14.168 7.102 6.855 1.00 93.56 94 ILE A CA 1
ATOM 738 C C . ILE A 1 94 ? -13.961 6.749 8.331 1.00 93.56 94 ILE A C 1
ATOM 740 O O . ILE A 1 94 ? -14.810 7.074 9.159 1.00 93.56 94 ILE A O 1
ATOM 744 N N . TYR A 1 95 ? -12.822 6.140 8.666 1.00 91.88 95 TYR A N 1
ATOM 745 C CA . TYR A 1 95 ? -12.491 5.725 10.028 1.00 91.88 95 TYR A CA 1
ATOM 746 C C . TYR A 1 95 ? -12.432 6.908 11.003 1.00 91.88 95 TYR A C 1
ATOM 748 O O . TYR A 1 95 ? -13.014 6.857 12.086 1.00 91.88 95 TYR A O 1
ATOM 756 N N . GLN A 1 96 ? -11.799 8.014 10.609 1.00 88.88 96 GLN A N 1
ATOM 757 C CA . GLN A 1 96 ? -11.766 9.227 11.430 1.00 88.88 96 GLN A CA 1
ATOM 758 C C . GLN A 1 96 ? -13.160 9.840 11.611 1.00 88.88 96 GLN A C 1
ATOM 760 O O . GLN A 1 96 ? -13.500 10.292 12.705 1.00 88.88 96 GLN A O 1
ATOM 765 N N . SER A 1 97 ? -13.998 9.803 10.571 1.00 84.50 97 SER A N 1
ATOM 766 C CA . SER A 1 97 ? -15.374 10.308 10.642 1.00 84.50 97 SER A CA 1
ATOM 767 C C . SER A 1 97 ? -16.257 9.467 11.570 1.00 84.50 97 SER A C 1
ATOM 769 O O . SER A 1 97 ? -17.053 10.030 12.322 1.00 84.50 97 SER A O 1
ATOM 771 N N . SER A 1 98 ? -16.106 8.135 11.572 1.00 76.50 98 SER A N 1
ATOM 772 C CA . SER A 1 98 ? -16.845 7.261 12.494 1.00 76.50 98 SER A CA 1
ATOM 773 C C . SER A 1 98 ? -16.422 7.464 13.947 1.00 76.50 98 SER A C 1
ATOM 775 O O . SER A 1 98 ? -17.279 7.588 14.818 1.00 76.50 98 SER A O 1
ATOM 777 N N . VAL A 1 99 ? -15.115 7.591 14.208 1.00 70.94 99 VAL A N 1
ATOM 778 C CA . VAL A 1 99 ? -14.597 7.835 15.565 1.00 70.94 99 VAL A CA 1
ATOM 779 C C . VAL A 1 99 ? -15.123 9.160 16.126 1.00 70.94 99 VAL A C 1
ATOM 781 O O . VAL A 1 99 ? -15.452 9.251 17.308 1.00 70.94 99 VAL A O 1
ATOM 784 N N . LEU A 1 100 ? -15.247 10.200 15.300 1.00 63.53 100 LEU A N 1
ATOM 785 C CA . LEU A 1 100 ? -15.776 11.489 15.750 1.00 63.53 100 LEU A CA 1
ATOM 786 C C . LEU A 1 100 ? -17.292 11.444 16.038 1.00 63.53 100 LEU A C 1
ATOM 788 O O . LEU A 1 100 ? -17.775 12.125 16.948 1.00 63.53 100 LEU A O 1
ATOM 792 N N . GLY A 1 101 ? -18.035 10.628 15.284 1.00 60.94 101 GLY A N 1
ATOM 793 C CA . GLY A 1 101 ? -19.477 10.432 15.449 1.00 60.94 101 GLY A CA 1
ATOM 794 C C . GLY A 1 101 ? -19.850 9.716 16.749 1.00 60.94 101 GLY A C 1
ATOM 795 O O . GLY A 1 101 ? -20.693 10.222 17.494 1.00 60.94 101 GLY A O 1
ATOM 796 N N . ASP A 1 102 ? -19.186 8.600 17.060 1.00 59.78 102 ASP A N 1
ATOM 797 C CA . ASP A 1 102 ? -19.504 7.779 18.242 1.00 59.78 102 ASP A CA 1
ATOM 798 C C . ASP A 1 102 ? -19.230 8.523 19.560 1.00 59.78 102 ASP A C 1
ATOM 800 O O . ASP A 1 102 ? -20.081 8.565 20.453 1.00 59.78 102 ASP A O 1
ATOM 804 N N . ASN A 1 103 ? -18.112 9.251 19.634 1.00 60.00 103 ASN A N 1
ATOM 805 C CA . ASN A 1 103 ? -17.754 10.041 20.818 1.00 60.00 103 ASN A CA 1
ATOM 806 C C . ASN A 1 103 ? -18.748 11.178 21.119 1.00 60.00 103 ASN A C 1
ATOM 808 O O . ASN A 1 103 ? -18.859 11.634 22.258 1.00 60.00 103 ASN A O 1
ATOM 812 N N . THR A 1 104 ? -19.463 11.678 20.107 1.00 63.75 104 THR A N 1
ATOM 813 C CA . THR A 1 104 ? -20.405 12.793 20.281 1.00 63.75 104 THR A CA 1
ATOM 814 C C . THR A 1 104 ? -21.706 12.329 20.936 1.00 63.75 104 THR A C 1
ATOM 816 O O . THR A 1 104 ? -22.256 13.041 21.780 1.00 63.75 104 THR A O 1
ATOM 819 N N . LEU A 1 105 ? -22.190 11.136 20.581 1.00 67.81 105 LEU A N 1
ATOM 820 C CA . LEU A 1 105 ? -23.425 10.580 21.131 1.00 67.81 105 LEU A CA 1
ATOM 821 C C . LEU A 1 105 ? -23.227 10.082 22.566 1.00 67.81 105 LEU A C 1
ATOM 823 O O . LEU A 1 105 ? -24.014 10.438 23.440 1.00 67.81 105 LEU A O 1
ATOM 827 N N . GLU A 1 106 ? -22.148 9.342 22.833 1.00 66.81 106 GLU A N 1
ATOM 828 C CA . GLU A 1 106 ? -21.826 8.858 24.183 1.00 66.81 106 GLU A CA 1
ATOM 829 C C . GLU A 1 106 ? -21.622 10.014 25.164 1.00 66.81 106 GLU A C 1
ATOM 831 O O . GLU A 1 106 ? -22.161 10.003 26.272 1.00 66.81 106 GLU A O 1
ATOM 836 N N . LYS A 1 107 ? -20.923 11.071 24.735 1.00 71.06 107 LYS A N 1
ATOM 837 C CA . LYS A 1 107 ? -20.723 12.268 25.557 1.00 71.06 107 LYS A CA 1
ATOM 838 C C . LYS A 1 107 ? -22.026 13.032 25.803 1.00 71.06 107 LYS A C 1
ATOM 840 O O . LYS A 1 107 ? -22.211 13.557 26.896 1.00 71.06 107 LYS A O 1
ATOM 845 N N . ARG A 1 108 ? -22.935 13.091 24.822 1.00 73.69 108 ARG A N 1
ATOM 846 C CA . ARG A 1 108 ? -24.247 13.738 24.991 1.00 73.69 108 ARG A CA 1
ATOM 847 C C . ARG A 1 108 ? -25.135 12.962 25.968 1.00 73.69 108 ARG A C 1
ATOM 849 O O . ARG A 1 108 ? -25.700 13.575 26.864 1.00 73.69 108 ARG A O 1
ATOM 856 N N . ILE A 1 109 ? -25.185 11.635 25.852 1.00 78.12 109 ILE A N 1
ATOM 857 C CA . ILE A 1 109 ? -25.943 10.773 26.775 1.00 78.12 109 ILE A CA 1
ATOM 858 C C . ILE A 1 109 ? -25.382 10.878 28.201 1.00 78.12 109 ILE A C 1
ATOM 860 O O . ILE A 1 109 ? -26.146 10.994 29.155 1.00 78.12 109 ILE A O 1
ATOM 864 N N . ALA A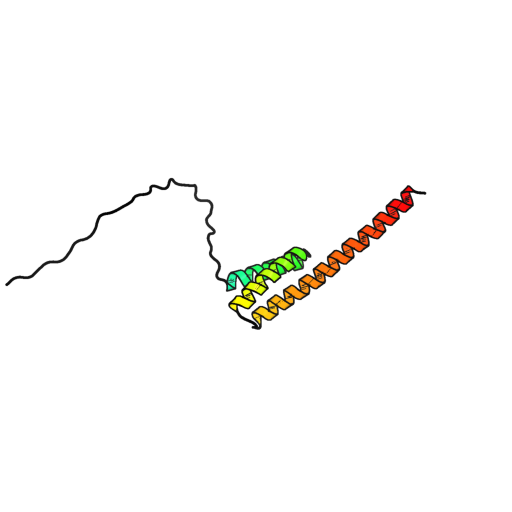 1 110 ? -24.055 10.887 28.360 1.00 78.31 110 ALA A N 1
ATOM 865 C CA . ALA A 1 110 ? -23.427 11.043 29.670 1.00 78.31 110 ALA A CA 1
ATOM 866 C C . ALA A 1 110 ? -23.768 12.389 30.340 1.00 78.31 110 ALA A C 1
ATOM 868 O O . ALA A 1 110 ? -23.974 12.426 31.550 1.00 78.31 110 ALA A O 1
ATOM 869 N N . LEU A 1 111 ? -23.862 13.476 29.566 1.00 77.44 111 LEU A N 1
ATOM 870 C CA . LEU A 1 111 ? -24.264 14.791 30.077 1.00 77.44 111 LEU A CA 1
ATOM 871 C C . LEU A 1 111 ? -25.749 14.829 30.470 1.00 77.44 111 LEU A C 1
ATOM 873 O O . LEU A 1 111 ? -26.077 15.350 31.530 1.00 77.44 111 LEU A O 1
ATOM 877 N N . GLU A 1 112 ? -26.635 14.227 29.673 1.00 75.38 112 GLU A N 1
ATOM 878 C CA . GLU A 1 112 ? -28.079 14.189 29.962 1.00 75.38 112 GLU A CA 1
ATOM 879 C C . GLU A 1 112 ? -28.420 13.357 31.214 1.00 75.38 112 GLU A C 1
ATOM 881 O O . GLU A 1 112 ? -29.335 13.713 31.950 1.00 75.38 112 GLU A O 1
ATOM 886 N N . ILE A 1 113 ? -27.669 12.287 31.507 1.00 76.56 113 ILE A N 1
ATOM 887 C CA . ILE A 1 113 ? -27.858 11.468 32.723 1.00 76.56 113 ILE A CA 1
ATOM 888 C C . ILE A 1 113 ? -27.363 12.191 33.988 1.00 76.56 113 ILE A C 1
ATOM 890 O O . ILE A 1 113 ? -27.812 11.884 35.089 1.00 76.56 113 ILE A O 1
ATOM 894 N N . GLN A 1 114 ? -26.433 13.137 33.855 1.00 63.75 114 GLN A N 1
ATOM 895 C CA . GLN A 1 114 ? -25.832 13.840 34.990 1.00 63.75 114 GLN A CA 1
ATOM 896 C C . GLN A 1 114 ? -26.613 15.102 35.403 1.00 63.75 114 GLN A C 1
ATOM 898 O O . GLN A 1 114 ? -26.395 15.619 36.499 1.00 63.75 114 GLN A O 1
ATOM 903 N N . GLU A 1 115 ? -27.525 15.581 34.552 1.00 61.28 115 GLU A N 1
ATOM 904 C CA . GLU A 1 115 ? -28.370 16.761 34.796 1.00 61.28 115 GLU A CA 1
ATOM 905 C C . GLU A 1 115 ? -29.836 16.429 35.165 1.00 61.28 115 GLU A C 1
ATOM 907 O O . GLU A 1 115 ? -30.618 17.353 35.401 1.00 61.28 115 GLU A O 1
ATOM 912 N N . GLY A 1 116 ? -30.215 15.144 35.245 1.00 51.91 116 GLY A N 1
ATOM 913 C CA . GLY A 1 116 ? -31.551 14.667 35.653 1.00 51.91 116 GLY A CA 1
ATOM 914 C C . GLY A 1 116 ? -31.568 13.985 37.016 1.00 51.91 116 GLY A C 1
ATOM 915 O O . GLY A 1 116 ? -32.574 14.168 37.739 1.00 5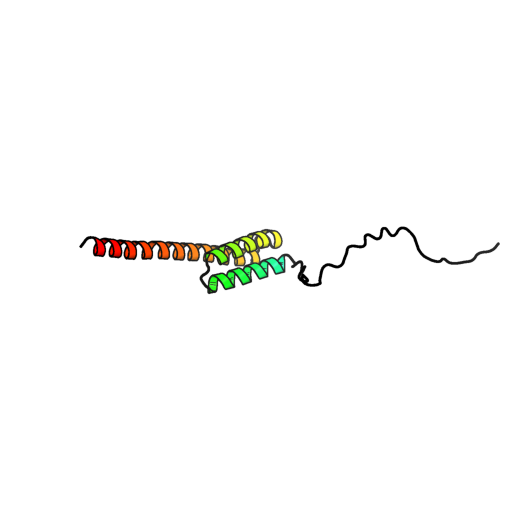1.91 116 GLY A O 1
#

Organism: NCBI:txid1117311

Radius of gyration: 29.59 Å; chains: 1; bounding box: 107×27×59 Å

Sequence (116 aa):
MSNPSKLPIEETSSAQVHFELLPQSASLSQSLSLPDTIKLLTEEGTKAFKLREYETAVLKYEEASQLAELHYGRSKEFADVLFNYGRALIENSIYQSSVLGDNTLEKRIALEIQEG